Protein AF-A0A952FRZ4-F1 (afdb_monomer_lite)

Foldseek 3Di:
DDWDWDWDADPVRFTKIFIDDPPHTPDIDDGHPDPVVNVVVVVCCVVPVVPDDDDDCPVVVVVVVVVVVPPPVVVVVVVPPDDD

Radius of gyration: 20.84 Å; chains: 1; bounding box: 37×44×52 Å

Structure (mmCIF, N/CA/C/O backbone):
data_AF-A0A952FRZ4-F1
#
_entry.id   AF-A0A952FRZ4-F1
#
loop_
_atom_site.group_PDB
_atom_site.id
_atom_site.type_symbol
_atom_site.label_atom_id
_atom_site.label_alt_id
_atom_site.label_comp_id
_atom_site.label_asym_id
_atom_site.label_entity_id
_atom_site.label_seq_id
_atom_site.pdbx_PDB_ins_code
_atom_site.Cartn_x
_atom_site.Cartn_y
_atom_site.Cartn_z
_atom_site.occupancy
_atom_site.B_iso_or_equiv
_atom_site.auth_seq_id
_atom_site.auth_comp_id
_atom_site.auth_asym_id
_atom_site.auth_atom_id
_atom_site.pdbx_PDB_model_num
ATOM 1 N N . MET A 1 1 ? 8.681 -18.702 5.696 1.00 68.75 1 MET A N 1
ATOM 2 C CA . MET A 1 1 ? 8.676 -17.276 5.317 1.00 68.75 1 MET A CA 1
ATOM 3 C C . MET A 1 1 ? 7.361 -16.959 4.633 1.00 68.75 1 MET A C 1
ATOM 5 O O . MET A 1 1 ? 6.982 -17.718 3.750 1.00 68.75 1 MET A O 1
ATOM 9 N N . ALA A 1 2 ? 6.642 -15.922 5.061 1.00 86.75 2 ALA A N 1
ATOM 10 C CA . ALA A 1 2 ? 5.326 -15.593 4.511 1.00 86.75 2 ALA A CA 1
ATOM 11 C C . ALA A 1 2 ? 5.195 -14.087 4.262 1.00 86.75 2 ALA A C 1
ATOM 13 O O . ALA A 1 2 ? 5.620 -13.278 5.091 1.00 86.75 2 ALA A O 1
ATOM 14 N N . HIS A 1 3 ? 4.608 -13.746 3.115 1.00 94.56 3 HIS A N 1
ATOM 15 C CA . HIS A 1 3 ? 4.178 -12.393 2.797 1.00 94.56 3 HIS A CA 1
ATOM 16 C C . HIS A 1 3 ? 2.777 -12.150 3.353 1.00 94.56 3 HIS A C 1
ATOM 18 O O . HIS A 1 3 ? 1.886 -12.977 3.149 1.00 94.56 3 HIS A O 1
ATOM 24 N N . THR A 1 4 ? 2.571 -11.007 4.007 1.00 96.06 4 THR A N 1
ATOM 25 C CA . THR A 1 4 ? 1.285 -10.667 4.632 1.00 96.06 4 THR A CA 1
ATOM 26 C C . THR A 1 4 ? 0.936 -9.206 4.385 1.00 96.06 4 THR A C 1
ATOM 28 O O . THR A 1 4 ? 1.815 -8.345 4.366 1.00 96.06 4 THR A O 1
ATOM 31 N N . PHE A 1 5 ? -0.361 -8.927 4.230 1.00 97.06 5 PHE A N 1
ATOM 32 C C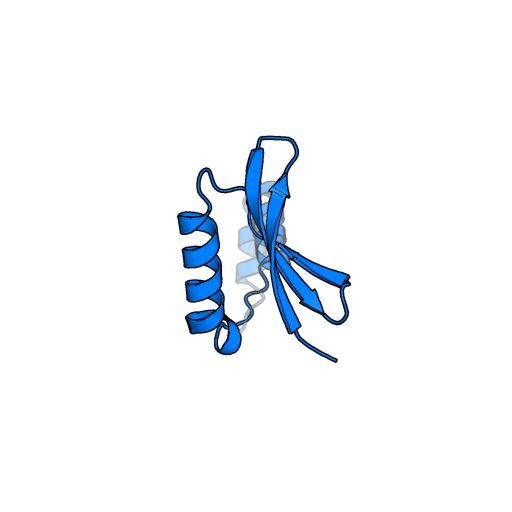A . PHE A 1 5 ? -0.893 -7.569 4.265 1.00 97.06 5 PHE A CA 1
ATOM 33 C C . PHE A 1 5 ? -1.473 -7.253 5.643 1.00 97.06 5 PHE A C 1
ATOM 35 O O . PHE A 1 5 ? -2.306 -8.002 6.156 1.00 97.06 5 PHE A O 1
ATOM 42 N N . GLU A 1 6 ? -1.094 -6.113 6.208 1.00 97.44 6 GLU A N 1
ATOM 43 C CA . GLU A 1 6 ? -1.651 -5.603 7.461 1.00 97.44 6 GLU A CA 1
ATOM 44 C C . GLU A 1 6 ? -2.272 -4.226 7.250 1.00 97.44 6 GLU A C 1
ATOM 46 O O . GLU A 1 6 ? -1.689 -3.373 6.592 1.00 97.44 6 GLU A O 1
ATOM 51 N N . ILE A 1 7 ? -3.438 -3.974 7.846 1.00 98.00 7 ILE A N 1
ATOM 52 C CA . ILE A 1 7 ? -4.011 -2.624 7.898 1.00 98.00 7 ILE A CA 1
ATOM 53 C C . ILE A 1 7 ? -3.804 -2.078 9.304 1.00 98.00 7 ILE A C 1
ATOM 55 O O . ILE A 1 7 ? -4.353 -2.625 10.264 1.00 98.00 7 ILE A O 1
ATOM 59 N N . ARG A 1 8 ? -3.059 -0.980 9.419 1.00 97.50 8 ARG A N 1
ATOM 60 C CA . ARG A 1 8 ? -2.805 -0.281 10.687 1.00 97.50 8 ARG A CA 1
ATOM 61 C C . ARG A 1 8 ? -3.421 1.116 10.638 1.00 97.50 8 ARG A C 1
ATOM 63 O O . ARG A 1 8 ? -3.702 1.631 9.558 1.00 97.50 8 ARG A O 1
ATOM 70 N N . LYS A 1 9 ? -3.639 1.725 11.805 1.00 97.19 9 LYS A N 1
ATOM 71 C CA . LYS A 1 9 ? -3.981 3.150 11.897 1.00 97.19 9 LYS A CA 1
ATOM 72 C C . LYS A 1 9 ? -2.732 3.969 12.192 1.00 97.19 9 LYS A C 1
ATOM 74 O O . LYS A 1 9 ? -1.972 3.604 13.087 1.00 97.19 9 LYS A O 1
ATOM 79 N N . ASN A 1 10 ? -2.525 5.056 11.457 1.00 95.69 10 ASN A N 1
ATOM 80 C CA . ASN A 1 10 ? -1.448 6.000 11.746 1.00 95.69 10 ASN A CA 1
ATOM 81 C C . ASN A 1 10 ? -1.845 6.966 12.885 1.00 95.69 10 ASN A C 1
ATOM 83 O O . ASN A 1 10 ? -2.957 6.915 13.415 1.00 95.69 10 ASN A O 1
ATOM 87 N N . LYS A 1 11 ? -0.932 7.874 13.256 1.00 95.19 11 LYS A N 1
ATOM 88 C CA . LYS A 1 11 ? -1.179 8.881 14.306 1.00 95.19 11 LYS A CA 1
ATOM 89 C C . LYS A 1 11 ? -2.306 9.864 13.959 1.00 95.19 11 LYS A C 1
ATOM 91 O O . LYS A 1 11 ? -2.906 10.419 14.869 1.00 95.19 11 LYS A O 1
ATOM 96 N N . ALA A 1 12 ? -2.600 10.054 12.673 1.00 95.38 12 ALA A N 1
ATOM 97 C CA . ALA A 1 12 ? -3.701 10.885 12.189 1.00 95.38 12 ALA A CA 1
ATOM 98 C C . ALA A 1 12 ? -5.056 10.143 12.171 1.00 95.38 12 ALA A C 1
ATOM 100 O O . ALA A 1 12 ? -6.080 10.731 11.840 1.00 95.38 12 ALA A O 1
ATOM 101 N N . GLY A 1 13 ? -5.089 8.860 12.554 1.00 96.81 13 GLY A N 1
ATOM 102 C CA . GLY A 1 13 ? -6.304 8.043 12.571 1.00 96.81 13 GLY A CA 1
ATOM 103 C C . GLY A 1 13 ? -6.672 7.421 11.220 1.00 96.81 13 GLY A C 1
ATOM 104 O O . GLY A 1 13 ? -7.705 6.753 11.126 1.00 96.81 13 GLY A O 1
ATOM 105 N N . GLU A 1 14 ? -5.826 7.587 10.207 1.00 98.00 14 GLU A N 1
ATOM 106 C CA . GLU A 1 14 ? -6.019 7.069 8.855 1.00 98.00 14 GLU A CA 1
ATOM 107 C C . GLU A 1 14 ? -5.588 5.604 8.764 1.00 98.00 14 GLU A C 1
ATOM 109 O O . GLU A 1 14 ? -4.686 5.151 9.471 1.00 98.00 14 GLU A O 1
ATOM 114 N N . PHE A 1 15 ? -6.225 4.854 7.871 1.00 98.38 15 PHE A N 1
ATOM 115 C CA . PHE A 1 15 ? -5.953 3.445 7.619 1.00 98.38 15 PHE A CA 1
ATOM 116 C C . PHE A 1 15 ? -4.882 3.293 6.543 1.00 98.38 15 PHE A C 1
ATOM 118 O O . PHE A 1 15 ? -5.079 3.726 5.414 1.00 98.38 15 PHE A O 1
ATOM 125 N N . VAL A 1 16 ? -3.787 2.619 6.870 1.00 98.31 16 VAL A N 1
ATOM 126 C CA . VAL A 1 16 ? -2.658 2.381 5.963 1.00 98.31 16 VAL A CA 1
ATOM 127 C C . VAL A 1 16 ? -2.493 0.879 5.761 1.00 98.31 16 VAL A C 1
ATOM 129 O O . VAL A 1 16 ? -2.499 0.126 6.739 1.00 98.31 16 VAL A O 1
ATOM 132 N N . ALA A 1 17 ? -2.352 0.440 4.510 1.00 98.06 17 ALA A N 1
ATOM 133 C CA . ALA A 1 17 ? -2.044 -0.945 4.177 1.00 98.06 17 ALA A CA 1
ATOM 134 C C . ALA A 1 17 ? -0.525 -1.139 4.076 1.00 98.06 17 ALA A C 1
ATOM 136 O O . ALA A 1 17 ? 0.155 -0.406 3.365 1.00 98.06 17 ALA A O 1
ATOM 137 N N . TYR A 1 18 ? -0.005 -2.139 4.778 1.00 97.88 18 TYR A N 1
ATOM 138 C CA . TYR A 1 18 ? 1.402 -2.518 4.824 1.00 97.88 18 TYR A CA 1
ATOM 139 C C . TYR A 1 18 ? 1.588 -3.868 4.144 1.00 97.88 18 TYR A C 1
ATOM 141 O O . TYR A 1 18 ? 0.796 -4.782 4.380 1.00 97.88 18 TYR A O 1
ATOM 149 N N . PHE A 1 19 ? 2.652 -4.009 3.359 1.00 97.44 19 PHE A N 1
ATOM 150 C CA . PHE A 1 19 ? 3.117 -5.290 2.842 1.00 97.44 19 PHE A CA 1
ATOM 151 C C . PHE A 1 19 ? 4.381 -5.716 3.581 1.00 97.44 19 PHE A C 1
ATOM 153 O O . PHE A 1 19 ? 5.367 -4.974 3.633 1.00 97.44 19 PHE A O 1
ATOM 160 N N . LEU A 1 20 ? 4.326 -6.902 4.180 1.00 97.62 20 LEU A N 1
ATOM 161 C CA . LEU A 1 20 ? 5.374 -7.416 5.046 1.00 97.62 20 LEU A CA 1
ATOM 162 C C . LEU A 1 20 ? 5.981 -8.705 4.502 1.00 97.62 20 LEU A C 1
ATOM 164 O O . LEU A 1 20 ? 5.312 -9.490 3.827 1.00 97.62 20 LEU A O 1
ATOM 168 N N . TYR A 1 21 ? 7.228 -8.954 4.885 1.00 96.81 21 TYR A N 1
ATOM 169 C CA . TYR A 1 21 ? 7.903 -10.239 4.756 1.00 96.81 21 TYR A CA 1
ATOM 170 C C . TYR A 1 21 ? 8.607 -10.555 6.070 1.00 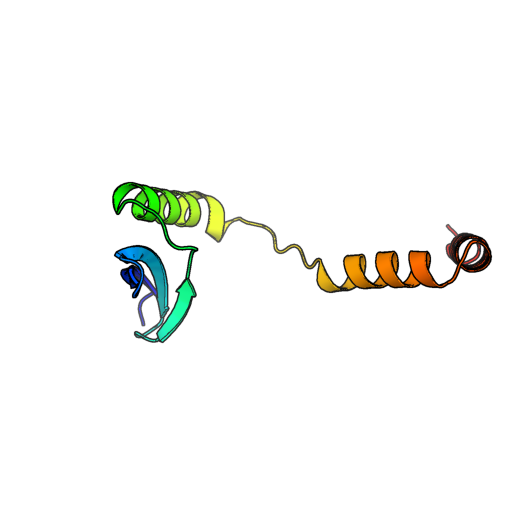96.81 21 TYR A C 1
ATOM 172 O O . TYR A 1 21 ? 9.396 -9.752 6.552 1.00 96.81 21 TYR A O 1
ATOM 180 N N . ASN A 1 22 ? 8.293 -11.704 6.674 1.00 94.56 22 ASN A N 1
ATOM 181 C C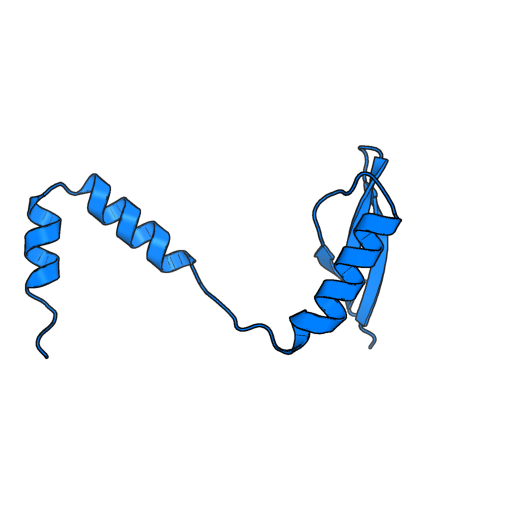A . ASN A 1 22 ? 8.838 -12.097 7.983 1.00 94.56 22 ASN A CA 1
ATOM 182 C C . ASN A 1 22 ? 8.690 -11.005 9.062 1.00 94.56 22 ASN A C 1
ATOM 184 O O . ASN A 1 22 ? 9.620 -10.735 9.813 1.00 94.56 22 ASN A O 1
ATOM 188 N N . SER A 1 23 ? 7.512 -10.377 9.129 1.00 91.19 23 SER A N 1
ATOM 189 C CA . SER A 1 23 ? 7.193 -9.290 10.071 1.00 91.19 23 SER A CA 1
ATOM 190 C C . SER A 1 23 ? 7.939 -7.966 9.843 1.00 91.19 23 SER A C 1
ATOM 192 O O . SER A 1 23 ? 7.702 -7.007 10.577 1.00 91.19 23 SER A O 1
ATOM 194 N N . GLU A 1 24 ? 8.762 -7.857 8.802 1.00 95.44 24 GLU A N 1
ATOM 195 C CA . GLU A 1 24 ? 9.390 -6.602 8.390 1.00 95.44 24 GLU A CA 1
ATOM 196 C C . GLU A 1 24 ? 8.570 -5.931 7.290 1.00 95.44 24 GLU A C 1
ATOM 198 O O . GLU A 1 24 ? 8.043 -6.589 6.394 1.00 95.44 24 GLU A O 1
ATOM 203 N N . THR A 1 25 ? 8.431 -4.607 7.365 1.00 96.44 25 THR A N 1
ATOM 204 C CA . THR A 1 25 ? 7.695 -3.830 6.360 1.00 96.44 25 THR A CA 1
ATOM 205 C C . THR A 1 25 ? 8.565 -3.599 5.132 1.00 96.44 25 THR A C 1
ATOM 207 O O . THR A 1 25 ? 9.626 -2.995 5.248 1.00 96.44 25 THR A O 1
ATOM 210 N N . ILE A 1 26 ? 8.083 -4.022 3.962 1.00 96.38 26 ILE A N 1
ATOM 211 C CA . ILE A 1 26 ? 8.731 -3.746 2.672 1.00 96.38 26 ILE A CA 1
ATOM 212 C C . ILE A 1 26 ? 8.221 -2.416 2.109 1.00 96.38 26 ILE A C 1
ATOM 214 O O . ILE A 1 26 ? 9.010 -1.561 1.721 1.00 96.38 26 ILE A O 1
ATOM 218 N N . PHE A 1 27 ? 6.898 -2.236 2.068 1.00 95.81 27 PHE A N 1
ATOM 219 C CA . PHE A 1 27 ? 6.259 -1.003 1.604 1.00 95.81 27 PHE A CA 1
ATOM 220 C C . PHE A 1 27 ? 4.888 -0.803 2.257 1.00 95.81 27 PHE A C 1
ATOM 222 O O . PHE A 1 27 ? 4.326 -1.720 2.866 1.00 95.81 27 PHE A O 1
ATOM 229 N N . TRP A 1 28 ? 4.341 0.404 2.124 1.00 97.06 28 TRP A N 1
ATOM 230 C CA . TRP A 1 28 ? 3.009 0.757 2.608 1.00 97.06 28 TRP A CA 1
ATOM 231 C C . TRP A 1 28 ? 2.325 1.777 1.691 1.00 97.06 28 TRP A C 1
ATOM 233 O O . TRP A 1 28 ? 2.984 2.458 0.907 1.00 97.06 28 TRP A O 1
ATOM 243 N N . THR A 1 29 ? 0.998 1.861 1.772 1.00 96.56 29 THR A N 1
ATOM 244 C CA . THR A 1 29 ? 0.183 2.833 1.026 1.00 96.56 29 THR A CA 1
ATOM 245 C C . THR A 1 29 ? 0.132 4.191 1.722 1.00 96.56 29 THR A C 1
ATOM 247 O O . THR A 1 29 ? 0.533 4.338 2.873 1.00 96.56 29 THR A O 1
ATOM 250 N N . GLU A 1 30 ? -0.470 5.185 1.076 1.00 95.19 30 GLU A N 1
ATOM 251 C CA . GLU A 1 30 ? -0.924 6.384 1.785 1.00 95.19 30 GLU A CA 1
ATOM 252 C C . GLU A 1 30 ? -2.032 6.065 2.810 1.00 95.19 30 GLU A C 1
ATOM 254 O O . GLU A 1 30 ? -2.592 4.959 2.844 1.00 95.19 30 GLU A O 1
ATOM 259 N N . GLY A 1 31 ? -2.318 7.044 3.673 1.00 97.50 31 GLY A N 1
ATOM 260 C CA . GLY A 1 31 ? -3.399 6.986 4.649 1.00 97.50 31 GLY A CA 1
ATOM 261 C C . GLY A 1 31 ? -4.764 7.163 3.993 1.00 97.50 31 GLY A C 1
ATOM 262 O O . GLY A 1 31 ? -5.022 8.145 3.307 1.00 97.50 31 GLY A O 1
ATOM 263 N N . TYR A 1 32 ? -5.666 6.216 4.236 1.00 97.44 32 TYR A N 1
ATOM 264 C CA . TYR A 1 32 ? -7.056 6.295 3.803 1.00 97.44 32 TYR A CA 1
ATOM 265 C C . TYR A 1 32 ? -7.981 6.702 4.949 1.00 97.44 32 TYR A C 1
ATOM 267 O O . TYR A 1 32 ? -7.810 6.284 6.093 1.00 97.44 32 TYR A O 1
ATOM 275 N N . SER A 1 33 ? -9.062 7.415 4.634 1.00 97.00 33 SER A N 1
ATOM 276 C CA . SER A 1 33 ? -10.096 7.774 5.615 1.00 97.00 33 SER A CA 1
ATOM 277 C C . SER A 1 33 ? -10.892 6.570 6.140 1.00 97.00 33 SER A C 1
ATOM 279 O O . SER A 1 33 ? -11.480 6.637 7.219 1.00 97.00 33 SER A O 1
ATOM 281 N N . SER A 1 34 ? -10.911 5.446 5.409 1.00 97.81 34 SER A N 1
ATOM 282 C CA . SER A 1 34 ? -11.691 4.258 5.770 1.00 97.81 34 SER A CA 1
ATOM 283 C C . SER A 1 34 ? -10.919 2.942 5.615 1.00 97.81 34 SER A C 1
ATOM 285 O O . SER A 1 34 ? -10.090 2.773 4.719 1.00 97.81 34 SER A O 1
ATOM 287 N N . LYS A 1 35 ? -11.258 1.951 6.455 1.00 97.50 35 LYS A N 1
ATOM 288 C CA . LYS A 1 35 ? -10.713 0.584 6.357 1.00 97.50 35 LYS A CA 1
ATOM 289 C C . LYS A 1 35 ? -11.092 -0.095 5.038 1.00 97.50 35 LYS A C 1
ATOM 291 O O . LYS A 1 35 ? -10.331 -0.918 4.541 1.00 97.50 35 LYS A O 1
ATOM 296 N N . ALA A 1 36 ? -12.269 0.221 4.493 1.00 98.12 36 ALA A N 1
ATOM 297 C CA . ALA A 1 36 ? -12.734 -0.328 3.223 1.00 98.12 36 ALA A CA 1
ATOM 298 C C . ALA A 1 36 ? -11.848 0.142 2.062 1.00 98.12 36 ALA A C 1
ATOM 300 O O . ALA A 1 36 ? -11.430 -0.675 1.250 1.00 98.12 36 ALA A O 1
ATOM 301 N N . SER A 1 37 ? -11.469 1.422 2.043 1.00 98.00 37 SER A N 1
ATOM 302 C CA . SER A 1 37 ? -10.538 1.972 1.051 1.00 98.00 37 SER A CA 1
ATOM 303 C C . SER A 1 37 ? -9.172 1.277 1.098 1.00 98.00 37 SER A C 1
ATOM 305 O O . SER A 1 37 ? -8.667 0.863 0.059 1.00 98.00 37 SER A O 1
ATOM 307 N N . ALA A 1 38 ? -8.622 1.049 2.298 1.00 97.94 38 ALA A N 1
ATOM 308 C CA . ALA A 1 38 ? -7.368 0.307 2.459 1.00 97.94 38 ALA A CA 1
ATOM 309 C C . ALA A 1 38 ? -7.473 -1.155 1.978 1.00 97.94 38 ALA A C 1
ATOM 311 O O . ALA A 1 38 ? -6.540 -1.674 1.369 1.00 97.94 38 ALA A O 1
ATOM 312 N N . LYS A 1 39 ? -8.617 -1.822 2.199 1.00 98.25 39 LYS A N 1
ATOM 313 C CA . LYS A 1 39 ? -8.871 -3.168 1.650 1.00 98.25 39 LYS A CA 1
ATOM 314 C C . LYS A 1 39 ? -8.933 -3.165 0.123 1.00 98.25 39 LYS A C 1
ATOM 316 O O . LYS A 1 39 ? -8.289 -3.999 -0.498 1.00 98.25 39 LYS A O 1
ATOM 321 N N . ASN A 1 40 ? -9.633 -2.200 -0.470 1.00 98.06 40 ASN A N 1
ATOM 322 C CA . ASN A 1 40 ? -9.719 -2.074 -1.925 1.00 98.06 40 ASN A CA 1
ATOM 323 C C . ASN A 1 40 ? -8.335 -1.846 -2.556 1.00 98.06 40 ASN A C 1
ATOM 325 O O . ASN A 1 40 ? -8.049 -2.387 -3.623 1.00 98.06 40 ASN A O 1
ATOM 329 N N . ALA A 1 41 ? -7.458 -1.088 -1.886 1.00 97.12 41 ALA A N 1
ATOM 330 C CA . ALA A 1 41 ? -6.069 -0.930 -2.311 1.00 97.12 41 ALA A CA 1
ATOM 331 C C . ALA A 1 41 ? -5.321 -2.273 -2.308 1.00 97.12 41 ALA A C 1
ATOM 333 O O . ALA A 1 41 ? -4.697 -2.622 -3.308 1.00 97.12 41 ALA A O 1
ATOM 334 N N . ILE A 1 42 ? -5.445 -3.066 -1.235 1.00 97.81 42 ILE A N 1
ATOM 335 C CA . ILE A 1 42 ? -4.862 -4.417 -1.160 1.00 97.81 42 ILE A CA 1
ATOM 336 C C . ILE A 1 42 ? -5.393 -5.308 -2.288 1.00 97.81 42 ILE A C 1
ATOM 338 O O . ILE A 1 42 ? -4.607 -5.987 -2.944 1.00 97.81 42 ILE A O 1
ATOM 342 N N . ASP A 1 43 ? -6.699 -5.301 -2.549 1.00 98.06 43 ASP A N 1
ATOM 343 C CA . ASP A 1 43 ? -7.293 -6.128 -3.605 1.00 98.06 43 ASP A CA 1
ATOM 344 C C . ASP A 1 43 ? -6.795 -5.723 -4.999 1.00 98.06 43 ASP A C 1
ATOM 346 O O . ASP A 1 43 ? -6.481 -6.589 -5.819 1.00 98.06 43 ASP A O 1
ATOM 350 N N . SER A 1 44 ? -6.633 -4.421 -5.251 1.00 97.25 44 SER A N 1
ATOM 351 C CA . SER A 1 44 ? -6.015 -3.921 -6.483 1.00 97.25 44 SER A CA 1
ATOM 352 C C . SER A 1 44 ? -4.556 -4.367 -6.614 1.00 97.25 44 SER A C 1
ATOM 354 O O . SER A 1 44 ? -4.166 -4.872 -7.666 1.00 97.25 44 SER A O 1
ATOM 356 N N . ILE A 1 45 ? -3.758 -4.256 -5.544 1.00 95.56 45 ILE A N 1
ATOM 357 C CA . ILE A 1 45 ? -2.352 -4.694 -5.535 1.00 95.56 45 ILE A CA 1
ATOM 358 C C . ILE A 1 45 ? -2.259 -6.200 -5.783 1.00 95.56 45 ILE A C 1
ATOM 360 O O . ILE A 1 45 ? -1.441 -6.643 -6.580 1.00 95.56 45 ILE A O 1
ATOM 364 N N . ARG A 1 46 ? -3.117 -7.007 -5.154 1.00 95.56 46 ARG A N 1
ATOM 365 C CA . ARG A 1 46 ? -3.141 -8.460 -5.371 1.00 95.56 46 ARG A CA 1
ATOM 366 C C . ARG A 1 46 ? -3.505 -8.825 -6.806 1.00 95.56 46 ARG A C 1
ATOM 368 O O . ARG A 1 46 ? -2.960 -9.789 -7.333 1.00 95.56 46 ARG A O 1
ATOM 375 N N . LYS A 1 47 ? -4.426 -8.077 -7.417 1.00 97.44 47 LYS A N 1
ATOM 376 C CA . LYS A 1 47 ? -4.889 -8.321 -8.785 1.00 97.44 47 LYS A CA 1
ATOM 37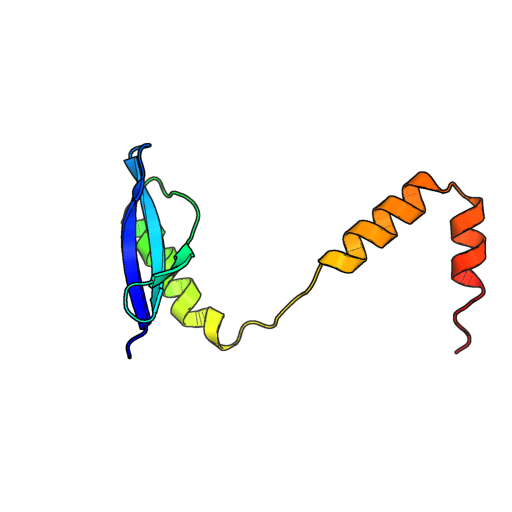7 C C . LYS A 1 47 ? -3.868 -7.886 -9.835 1.00 97.44 47 LYS A C 1
ATOM 379 O O . LYS A 1 47 ? -3.649 -8.616 -10.793 1.00 97.44 47 LYS A O 1
ATOM 384 N N . ASN A 1 48 ? -3.283 -6.702 -9.669 1.00 96.50 48 ASN A N 1
ATOM 385 C CA . ASN A 1 48 ? -2.506 -6.039 -10.718 1.00 96.50 48 ASN A CA 1
ATOM 386 C C . ASN A 1 48 ? -0.996 -6.037 -10.439 1.00 96.50 48 ASN A C 1
ATOM 388 O O . ASN A 1 48 ? -0.205 -5.984 -11.371 1.00 96.50 48 ASN A O 1
ATOM 392 N N . GLY A 1 49 ? -0.586 -6.113 -9.171 1.00 94.06 49 GLY A N 1
ATOM 393 C CA . GLY A 1 49 ? 0.811 -5.999 -8.747 1.00 94.06 49 GLY A CA 1
ATOM 394 C C . GLY A 1 49 ? 1.741 -7.077 -9.308 1.00 94.06 49 GLY A C 1
ATOM 395 O O . GLY A 1 49 ? 2.785 -6.713 -9.837 1.00 94.06 49 GLY A O 1
ATOM 396 N N . PRO A 1 50 ? 1.394 -8.381 -9.266 1.00 94.88 50 PRO A N 1
ATOM 397 C CA . PRO A 1 50 ? 2.294 -9.436 -9.742 1.00 94.88 50 PRO A CA 1
ATOM 398 C C . PRO A 1 50 ? 2.689 -9.340 -11.223 1.00 94.88 50 PRO A C 1
ATOM 400 O O . PRO A 1 50 ? 3.712 -9.898 -11.603 1.00 94.88 50 PRO A O 1
ATOM 403 N N . ALA A 1 51 ? 1.876 -8.673 -12.049 1.00 94.81 51 ALA A N 1
ATOM 404 C CA . ALA A 1 51 ? 2.096 -8.520 -13.488 1.00 94.81 51 ALA A CA 1
ATOM 405 C C . ALA A 1 51 ? 2.463 -7.083 -13.898 1.00 94.81 51 ALA A C 1
ATOM 407 O O . ALA A 1 51 ? 2.592 -6.812 -15.089 1.00 94.81 51 ALA A O 1
ATOM 408 N N . ALA A 1 52 ? 2.581 -6.157 -12.943 1.00 96.19 52 ALA A N 1
ATOM 409 C CA . ALA A 1 52 ? 2.909 -4.772 -13.242 1.00 96.19 52 ALA A CA 1
ATOM 410 C C . ALA A 1 52 ? 4.358 -4.657 -13.736 1.00 96.19 52 ALA A C 1
ATOM 412 O O . ALA A 1 52 ? 5.275 -5.228 -13.144 1.00 96.19 52 ALA A O 1
ATOM 413 N N . GLU A 1 53 ? 4.558 -3.900 -14.812 1.00 95.94 53 GLU A N 1
ATOM 414 C CA . GLU A 1 53 ? 5.891 -3.579 -15.311 1.00 95.94 53 GLU A CA 1
ATOM 415 C C . GLU A 1 53 ? 6.596 -2.581 -14.383 1.00 95.94 53 GLU A C 1
ATOM 417 O O . GLU A 1 53 ? 5.962 -1.791 -13.680 1.00 95.94 53 GLU A O 1
ATOM 422 N N . ILE A 1 54 ? 7.928 -2.622 -14.382 1.00 93.88 54 ILE A N 1
ATOM 423 C CA . ILE A 1 54 ? 8.755 -1.684 -13.623 1.00 93.88 54 ILE A CA 1
ATOM 424 C C . ILE A 1 54 ? 9.083 -0.503 -14.534 1.00 93.88 54 ILE A C 1
ATOM 426 O O . ILE A 1 54 ? 9.795 -0.664 -15.523 1.00 93.88 54 ILE A O 1
ATOM 430 N N . GLU A 1 55 ? 8.602 0.684 -14.175 1.00 90.88 55 GLU A N 1
ATOM 431 C CA . GLU A 1 55 ? 8.956 1.939 -14.839 1.00 90.88 55 GLU A CA 1
ATOM 432 C C . GLU A 1 55 ? 9.915 2.748 -13.951 1.00 90.88 55 GLU A C 1
ATOM 434 O O . GLU A 1 55 ? 9.548 3.190 -12.862 1.00 90.88 55 GLU A O 1
ATOM 439 N N . ASP A 1 56 ? 11.157 2.943 -14.407 1.00 90.06 56 ASP A N 1
ATOM 440 C CA . ASP A 1 56 ? 12.149 3.785 -13.727 1.00 90.06 56 ASP A CA 1
ATOM 441 C C . ASP A 1 56 ? 12.146 5.205 -14.314 1.00 90.06 56 ASP A C 1
ATOM 443 O O . ASP A 1 56 ? 12.649 5.463 -15.411 1.00 90.06 56 ASP A O 1
ATOM 447 N N . THR A 1 57 ? 11.587 6.155 -13.563 1.00 85.56 57 THR A N 1
ATOM 448 C CA . THR A 1 57 ? 11.505 7.563 -13.974 1.00 85.56 57 THR A CA 1
ATOM 449 C C . THR A 1 57 ? 12.655 8.430 -13.460 1.00 85.56 57 THR A C 1
ATOM 451 O O . THR A 1 57 ? 12.635 9.643 -13.691 1.00 85.56 57 THR A O 1
ATOM 454 N N . THR A 1 58 ? 13.655 7.869 -12.775 1.00 82.44 58 THR A N 1
ATOM 455 C CA . THR A 1 58 ? 14.731 8.658 -12.144 1.00 82.44 58 THR A CA 1
ATOM 456 C C . THR A 1 58 ? 15.550 9.445 -13.174 1.00 82.44 58 THR A C 1
ATOM 458 O O . THR A 1 58 ? 15.803 10.631 -12.988 1.00 82.44 58 THR A O 1
ATOM 461 N N . LEU A 1 59 ? 15.852 8.844 -14.328 1.00 70.50 59 LEU A N 1
ATOM 462 C CA . LEU A 1 59 ? 16.678 9.467 -15.372 1.00 70.50 59 LEU A CA 1
ATOM 463 C C . LEU A 1 59 ? 15.933 10.522 -16.212 1.00 70.50 59 LEU A C 1
ATOM 465 O O . LEU A 1 59 ? 16.523 11.493 -16.689 1.00 70.50 59 LEU A O 1
ATOM 469 N N . THR A 1 60 ? 14.625 10.357 -16.418 1.00 61.03 60 THR A N 1
ATOM 470 C CA . THR A 1 60 ? 13.852 11.225 -17.329 1.00 61.03 60 THR A CA 1
ATOM 471 C C . THR A 1 60 ? 13.553 12.599 -16.728 1.00 61.03 60 THR A C 1
ATOM 473 O O . THR A 1 60 ? 13.507 13.597 -17.455 1.00 61.03 60 THR A O 1
ATOM 476 N N . ALA A 1 61 ? 13.388 12.673 -15.406 1.00 61.78 61 ALA A N 1
ATOM 477 C CA . ALA A 1 61 ? 13.209 13.930 -14.687 1.00 61.78 61 ALA A CA 1
ATOM 478 C C . ALA A 1 61 ? 14.489 14.782 -14.717 1.00 61.78 61 ALA A C 1
ATOM 480 O O . ALA A 1 61 ? 14.423 15.992 -14.962 1.00 61.78 61 ALA A O 1
ATOM 481 N N . ASP A 1 62 ? 15.650 14.143 -14.561 1.00 62.59 62 ASP A N 1
ATOM 482 C CA . ASP A 1 62 ? 16.948 14.817 -14.549 1.00 62.59 62 ASP A CA 1
ATOM 483 C C . ASP A 1 62 ? 17.330 15.366 -15.927 1.00 62.59 62 ASP A C 1
ATOM 485 O O . ASP A 1 62 ? 17.772 16.513 -16.025 1.00 62.59 62 ASP A O 1
ATOM 489 N N . ILE A 1 63 ? 17.069 14.626 -17.011 1.00 62.47 63 ILE A N 1
ATOM 490 C CA . ILE A 1 63 ? 17.302 15.115 -18.381 1.00 62.47 63 ILE A CA 1
ATOM 491 C C . ILE A 1 63 ? 16.377 16.295 -18.708 1.00 62.47 63 ILE A C 1
ATOM 493 O O . ILE A 1 63 ? 16.837 17.297 -19.260 1.00 62.47 63 ILE A O 1
ATOM 497 N N . LYS A 1 64 ? 15.092 16.238 -18.329 1.00 60.34 64 LYS A N 1
ATOM 498 C CA . LYS A 1 64 ? 14.147 17.351 -18.548 1.00 60.34 64 LYS A CA 1
ATOM 499 C C . LYS A 1 64 ? 14.549 18.605 -17.766 1.00 60.34 64 LYS A C 1
ATOM 501 O O . LYS A 1 64 ? 14.504 19.707 -18.314 1.00 60.34 64 LYS A O 1
ATOM 506 N N . LYS A 1 65 ? 14.997 18.454 -16.515 1.00 61.47 65 LYS A N 1
ATOM 507 C CA . LYS A 1 65 ? 15.470 19.568 -15.676 1.00 61.47 65 LYS A CA 1
ATOM 508 C C . LYS A 1 65 ? 16.796 20.148 -16.179 1.00 61.47 65 LYS A C 1
ATOM 510 O O . LYS A 1 65 ? 16.949 21.369 -16.213 1.00 61.47 65 LYS A O 1
ATOM 515 N N . ALA A 1 66 ? 17.726 19.298 -16.613 1.00 62.31 66 ALA A N 1
ATOM 516 C CA . ALA A 1 66 ? 19.000 19.713 -17.197 1.00 62.31 66 ALA A CA 1
ATOM 517 C C . ALA A 1 66 ? 18.829 20.405 -18.560 1.00 62.31 66 ALA A C 1
ATOM 519 O O . ALA A 1 66 ? 19.548 21.357 -18.857 1.00 62.31 66 ALA A O 1
ATOM 520 N N . ALA A 1 67 ? 17.867 19.973 -19.380 1.00 59.75 67 ALA A N 1
ATOM 521 C CA . ALA A 1 67 ? 17.551 20.621 -20.651 1.00 59.75 67 ALA A CA 1
ATOM 522 C C . ALA A 1 67 ? 16.884 21.994 -20.457 1.00 59.75 67 ALA A C 1
ATOM 524 O O . 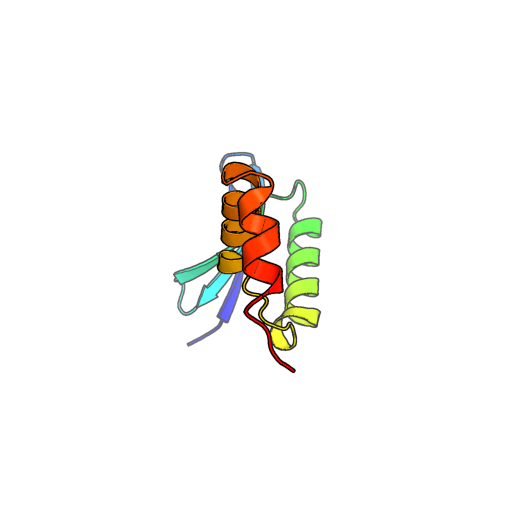ALA A 1 67 ? 17.175 22.925 -21.206 1.00 59.75 67 ALA A O 1
ATOM 525 N N . LEU A 1 68 ? 16.033 22.147 -19.435 1.00 61.16 68 LEU A N 1
ATOM 526 C CA . LEU A 1 68 ? 15.366 23.417 -19.129 1.00 61.16 68 LEU A CA 1
ATOM 527 C C . LEU A 1 68 ? 16.331 24.469 -18.550 1.00 61.16 68 LEU A C 1
ATOM 529 O O . LEU A 1 68 ? 16.167 25.657 -18.816 1.00 61.16 68 LEU A O 1
ATOM 533 N N . SER A 1 69 ? 17.355 24.050 -17.796 1.00 63.28 69 SER A N 1
ATOM 534 C CA . SER A 1 69 ? 18.342 24.966 -17.202 1.00 63.28 69 SER A CA 1
ATOM 535 C C . SER A 1 69 ? 19.460 25.390 -18.158 1.00 63.28 69 SER A C 1
ATOM 537 O O . SER A 1 69 ? 20.067 26.439 -17.952 1.00 63.28 69 SER A O 1
ATOM 539 N N . ARG A 1 70 ? 19.743 24.606 -19.209 1.00 62.91 70 ARG A N 1
ATOM 540 C CA . ARG A 1 70 ? 20.866 24.857 -20.132 1.00 62.91 70 ARG A CA 1
ATOM 541 C C . ARG A 1 70 ? 20.533 25.711 -21.364 1.00 62.91 70 ARG A C 1
ATOM 543 O O . ARG A 1 70 ? 21.409 25.939 -22.195 1.00 62.91 70 ARG A O 1
ATOM 550 N N . GLY A 1 71 ? 19.320 26.258 -21.459 1.00 60.66 71 GLY A N 1
ATOM 551 C CA . GLY A 1 71 ? 18.941 27.197 -22.520 1.00 60.66 71 GLY A CA 1
ATOM 552 C C . GLY A 1 71 ? 18.900 26.581 -23.934 1.00 60.66 71 GLY A C 1
ATOM 553 O O . GLY A 1 71 ? 19.229 25.410 -24.136 1.00 60.66 71 GLY A O 1
ATOM 554 N N . PRO A 1 72 ? 18.487 27.358 -24.954 1.00 62.91 72 PRO A N 1
ATOM 555 C CA . PRO A 1 72 ? 18.143 26.838 -26.284 1.00 62.91 72 PRO A CA 1
ATOM 556 C C . PRO A 1 72 ? 19.323 26.216 -27.050 1.00 62.91 72 PRO A C 1
ATOM 558 O O . PRO A 1 72 ? 19.105 25.406 -27.948 1.00 62.91 72 PRO A O 1
ATOM 561 N N . LEU A 1 73 ? 20.568 26.530 -26.678 1.00 60.44 73 LEU A N 1
ATOM 562 C CA . LEU A 1 73 ? 21.767 25.953 -27.297 1.00 60.44 73 LEU A CA 1
ATOM 563 C C . LEU A 1 73 ? 21.957 24.462 -26.956 1.00 60.44 73 LEU A C 1
ATOM 565 O O . LEU A 1 73 ? 22.488 23.716 -27.778 1.00 60.44 73 LEU A O 1
ATOM 569 N N . PHE A 1 74 ? 21.472 23.994 -25.798 1.00 59.72 74 PHE A N 1
ATOM 570 C CA . PHE A 1 74 ? 21.585 22.586 -25.392 1.00 59.72 74 PHE A CA 1
ATOM 571 C C . PHE A 1 74 ? 20.667 21.660 -26.211 1.00 59.72 74 PHE A C 1
ATOM 573 O O . PHE A 1 74 ? 21.029 20.525 -26.516 1.00 59.72 74 PHE A O 1
ATOM 580 N N . PHE A 1 75 ? 19.511 22.170 -26.656 1.00 55.28 75 PHE A N 1
ATOM 581 C CA . PHE A 1 75 ? 18.587 21.443 -27.538 1.00 55.28 75 PHE A CA 1
ATOM 582 C C . PHE A 1 75 ? 19.147 21.217 -28.950 1.00 55.28 75 PHE A C 1
ATOM 584 O O . PHE A 1 75 ? 18.808 20.223 -29.592 1.00 55.28 75 PHE A O 1
ATOM 591 N N . ILE A 1 76 ? 20.010 22.117 -29.436 1.00 59.81 76 ILE A N 1
ATOM 592 C CA . ILE A 1 76 ? 20.654 21.990 -30.753 1.00 59.81 76 ILE A CA 1
ATOM 593 C C . ILE A 1 76 ? 21.715 20.879 -30.723 1.00 59.81 76 ILE A C 1
ATOM 595 O O . ILE A 1 76 ? 21.876 20.162 -31.709 1.00 59.81 76 ILE A O 1
ATOM 599 N N . TYR A 1 77 ? 22.395 20.695 -29.586 1.00 56.72 77 TYR A N 1
ATOM 600 C CA . TYR A 1 77 ? 23.424 19.667 -29.415 1.00 56.72 77 TYR A CA 1
ATOM 601 C C . TYR A 1 77 ? 22.822 18.251 -29.351 1.00 56.72 77 TYR A C 1
ATOM 603 O O . TYR A 1 77 ? 23.256 17.367 -30.078 1.00 56.72 77 TYR A O 1
ATOM 611 N N . LEU A 1 78 ? 21.729 18.056 -28.602 1.00 58.06 78 LEU A N 1
ATOM 612 C CA . LEU A 1 78 ? 21.051 16.751 -28.485 1.00 58.06 78 LEU A CA 1
ATOM 613 C C . LEU A 1 78 ? 20.489 16.201 -29.810 1.00 58.06 78 LEU A C 1
ATOM 615 O O . LEU A 1 78 ? 20.392 14.989 -29.976 1.00 58.06 78 LEU A O 1
ATOM 619 N N . LYS A 1 79 ? 20.138 17.061 -30.776 1.00 57.09 79 LYS A N 1
ATOM 620 C CA . LYS A 1 79 ? 19.683 16.620 -32.109 1.00 57.09 79 LYS A CA 1
ATOM 621 C C . LYS A 1 79 ? 20.817 16.181 -33.048 1.00 57.09 79 LYS A C 1
ATOM 623 O O . LYS A 1 79 ? 20.515 15.703 -34.138 1.00 57.09 79 LYS A O 1
ATOM 628 N N . ARG A 1 80 ? 22.091 16.349 -32.669 1.00 58.84 80 ARG A N 1
ATOM 629 C CA . ARG A 1 80 ? 23.252 15.966 -33.495 1.00 58.84 80 ARG A CA 1
ATOM 630 C C . ARG A 1 80 ? 23.828 14.584 -33.184 1.00 58.84 80 ARG A C 1
ATOM 632 O O . ARG A 1 80 ? 24.522 14.059 -34.047 1.00 58.84 80 ARG A O 1
ATOM 639 N N . ASP A 1 81 ? 23.519 13.995 -32.028 1.00 55.06 81 ASP A N 1
ATOM 640 C CA . ASP A 1 81 ? 24.207 12.789 -31.531 1.00 55.06 81 ASP A CA 1
ATOM 641 C C . ASP A 1 81 ? 23.382 11.488 -31.590 1.00 55.06 81 ASP A C 1
ATOM 643 O O . ASP A 1 81 ? 23.771 10.477 -31.011 1.00 55.06 81 ASP A O 1
ATOM 647 N N . HIS A 1 82 ? 22.278 11.464 -32.342 1.00 54.62 82 HIS A N 1
ATOM 648 C CA . HI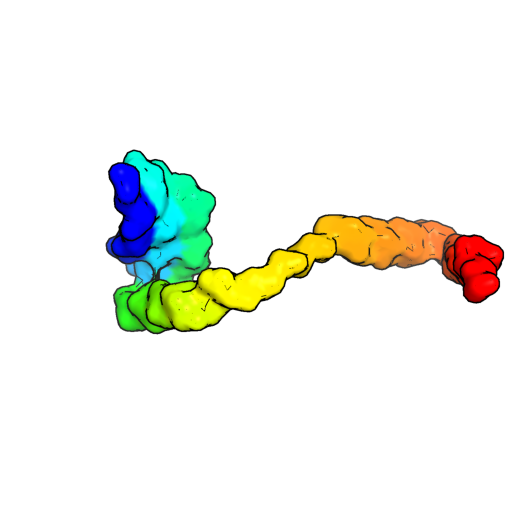S A 1 82 ? 21.605 10.214 -32.713 1.00 54.62 82 HIS A CA 1
ATOM 649 C C . HIS A 1 82 ? 21.640 10.019 -34.237 1.00 54.62 82 HIS A C 1
ATOM 651 O O . HIS A 1 82 ? 20.706 10.444 -34.922 1.00 54.62 82 HIS A O 1
ATOM 657 N N . PRO A 1 83 ? 22.702 9.406 -34.797 1.00 46.53 83 PRO A N 1
ATOM 658 C CA . PRO A 1 83 ? 22.618 8.809 -36.119 1.00 46.53 83 PRO A CA 1
ATOM 659 C C . PRO A 1 83 ? 21.757 7.541 -36.044 1.00 46.53 83 PRO A C 1
ATOM 661 O O . PRO A 1 83 ? 21.892 6.734 -35.123 1.00 46.53 83 PRO A O 1
ATOM 664 N N . ILE A 1 84 ? 20.843 7.435 -37.006 1.00 47.59 84 ILE A N 1
ATOM 665 C CA . ILE A 1 84 ? 20.094 6.224 -37.359 1.00 47.59 84 ILE A CA 1
ATOM 666 C C . ILE A 1 84 ? 21.088 5.167 -37.849 1.00 47.59 84 ILE A C 1
ATOM 668 O O . ILE A 1 84 ? 22.027 5.569 -38.578 1.00 47.59 84 ILE A O 1
#

Sequence (84 aa):
MAHTFEIRKNKAGEFVAYFLYNSETIFWTEGYSSKASAKNAIDSIRKNGPAAEIEDTTLTADIKKAALSRGPLFFIYLKRDHPI

Secondary structure (DSSP, 8-state):
--EEEEEEE-TTS-EEEEEEETTEEEEEPPPBSSHHHHHHHHHHHHHHGGG------HHHHHHHHHHHHS-HHHHHHHTTS---

pLDDT: mean 84.19, std 17.29, range [46.53, 98.38]